Protein AF-A0AAF0JNV4-F1 (afdb_monomer)

pLDDT: mean 81.86, std 16.91, range [38.84, 95.69]

Sequence (117 aa):
MKKEARILFLKECSRGYAFIVCRGKSIEEISIHRGYDLREGLKKLKTLEEIRYFYCIDSCEQGVIGSLGIKCIRYSVLDPDILFNIKRVLSSLCYIIDVFGKSKPISVTHVCISKSY

Radius of gyration: 13.9 Å; Cα contacts (8 Å, |Δi|>4): 178; chains: 1; bounding box: 37×26×39 Å

Mean predicted aligned error: 7.94 Å

Solvent-accessible surface area (backbone atoms only — not comparable to full-atom values): 7060 Å² total; per-residue (Å²): 132,85,78,67,64,28,34,35,38,36,39,68,35,99,51,18,38,24,41,39,32,28,42,78,94,41,78,76,46,53,50,74,30,81,46,87,54,63,68,69,41,51,72,71,44,89,59,50,93,61,40,49,31,33,40,61,79,76,67,67,73,57,68,67,50,42,72,72,71,27,38,80,57,62,74,93,78,53,61,65,70,60,51,52,53,48,53,51,52,42,50,54,46,29,50,49,51,54,61,57,62,78,47,78,91,73,76,86,78,77,69,79,85,77,83,82,131

Secondary structure (DSSP, 8-state):
---PPEEEEEEEETTEEEEEEEETTEEEEEEEEESS-HHHHHTT-TTGGGEEEEEESS---HHHHHTTTPEE--GGGS-HHHHHHHHHHHHHHHHHHHHTTSSS---------PPP-

Nearest PDB structures (foldseek):
  5c15-assembly1_A  TM=6.609E-01  e=2.052E-02  Lederbergvirus Sf6
  3hrg-assembly1_A  TM=6.001E-01  e=4.666E-02  Bacteroides thetaiotaomicron VPI-5482
  1e3m-assembly1_A  TM=4.664E-01  e=6.007E-02  Escherichia coli
  1saz-assembly1_A  TM=6.838E-01  e=4.832E-01  Thermotoga maritima

Foldseek 3Di:
DPFQAKEWEKEAAPFGIWIWIDRVLDTQWTWTDGHHDVLVRLVPDPCNVRAQEYEYLPDDPVVSSVVSNHHYDDPVVDDPVSSVVVNVVRVVSSVCSVVCVVPDDDDIDTDGDDDDD

Structure (mmCIF, N/CA/C/O backbone):
data_AF-A0AAF0JNV4-F1
#
_entry.id   AF-A0AAF0JNV4-F1
#
loop_
_atom_site.group_PDB
_atom_site.id
_atom_site.type_symbol
_atom_site.label_atom_id
_atom_site.label_alt_id
_atom_site.label_comp_id
_atom_site.label_asym_id
_atom_site.label_entity_id
_atom_site.label_seq_id
_atom_site.pdbx_PDB_ins_code
_atom_site.Cartn_x
_atom_site.Cartn_y
_atom_site.Cartn_z
_atom_site.occupancy
_atom_site.B_iso_or_equiv
_atom_site.auth_seq_id
_atom_site.auth_comp_id
_atom_site.auth_asym_id
_atom_site.auth_atom_id
_atom_site.pdbx_PDB_model_num
ATOM 1 N N . MET A 1 1 ? -14.777 -2.754 22.249 1.00 38.84 1 MET A N 1
ATOM 2 C CA . MET A 1 1 ? -13.961 -1.885 21.365 1.00 38.84 1 MET A CA 1
ATOM 3 C C . MET A 1 1 ? -14.314 -2.171 19.912 1.00 38.84 1 MET A C 1
ATOM 5 O O . MET A 1 1 ? -14.186 -3.317 19.495 1.00 38.84 1 MET A O 1
ATOM 9 N N . LYS A 1 2 ? -14.775 -1.175 19.141 1.00 45.31 2 LYS A N 1
ATOM 10 C CA . LYS A 1 2 ? -14.880 -1.317 17.679 1.00 45.31 2 LYS A CA 1
ATOM 11 C C . LYS A 1 2 ? -13.452 -1.457 17.146 1.00 45.31 2 LYS A C 1
ATOM 13 O O . LYS A 1 2 ? -12.656 -0.545 17.326 1.00 45.31 2 LYS A O 1
ATOM 18 N N . LYS A 1 3 ? -13.103 -2.616 16.580 1.00 56.25 3 LYS A N 1
ATOM 19 C CA . LYS A 1 3 ? -11.800 -2.830 15.936 1.00 56.25 3 LYS A CA 1
ATOM 20 C C . LYS A 1 3 ? -11.659 -1.785 14.826 1.00 56.25 3 LYS A C 1
ATOM 22 O O . LYS A 1 3 ? -12.419 -1.834 13.862 1.00 56.25 3 LYS A O 1
ATOM 27 N N . GLU A 1 4 ? -10.724 -0.851 14.970 1.00 75.06 4 GLU A N 1
ATOM 28 C CA . GLU A 1 4 ? -10.376 0.071 13.887 1.00 75.06 4 GLU A CA 1
ATOM 29 C C . GLU A 1 4 ? -9.962 -0.755 12.666 1.00 75.06 4 GLU A C 1
ATOM 31 O O . GLU A 1 4 ? -9.241 -1.754 12.797 1.00 75.06 4 GLU A O 1
ATOM 36 N N . ALA A 1 5 ? -10.504 -0.398 11.503 1.00 86.19 5 ALA A N 1
ATOM 37 C CA . ALA A 1 5 ? -10.224 -1.089 10.254 1.00 86.19 5 ALA A CA 1
ATOM 38 C C . ALA A 1 5 ? -8.800 -0.775 9.781 1.00 86.19 5 ALA A C 1
ATOM 40 O O . ALA A 1 5 ? -8.295 0.323 10.023 1.00 86.19 5 ALA A O 1
ATOM 41 N N . ARG A 1 6 ? -8.169 -1.725 9.083 1.00 92.62 6 ARG A N 1
ATOM 42 C CA . ARG A 1 6 ? -6.863 -1.491 8.465 1.00 92.62 6 ARG A CA 1
ATOM 43 C C . ARG A 1 6 ? -7.003 -0.701 7.175 1.00 92.62 6 ARG A C 1
ATOM 45 O O . ARG A 1 6 ? -7.883 -0.986 6.353 1.00 92.62 6 ARG A O 1
ATOM 52 N N . ILE A 1 7 ? -6.110 0.267 7.022 1.00 93.88 7 ILE A N 1
ATOM 53 C CA . ILE A 1 7 ? -6.004 1.135 5.856 1.00 93.88 7 ILE A CA 1
ATOM 54 C C . ILE A 1 7 ? -4.654 0.871 5.198 1.00 93.88 7 ILE A C 1
ATOM 56 O O . ILE A 1 7 ? -3.612 1.025 5.834 1.00 93.88 7 ILE A O 1
ATOM 60 N N . LEU A 1 8 ? -4.684 0.489 3.926 1.00 95.38 8 LEU A N 1
ATOM 61 C CA . LEU A 1 8 ? -3.507 0.389 3.077 1.00 95.38 8 LEU A CA 1
ATOM 62 C C . LEU A 1 8 ? -3.196 1.749 2.460 1.00 95.38 8 LEU A C 1
ATOM 64 O O . LEU A 1 8 ? -3.994 2.303 1.712 1.00 95.38 8 LEU A O 1
ATOM 68 N N . PHE A 1 9 ? -2.005 2.251 2.708 1.00 95.00 9 PHE A N 1
ATOM 69 C CA . PHE A 1 9 ? -1.422 3.348 1.964 1.00 95.00 9 PHE A CA 1
ATOM 70 C C . PHE A 1 9 ? -0.420 2.780 0.980 1.00 95.00 9 PHE A C 1
ATOM 72 O O . PHE A 1 9 ? 0.438 1.980 1.355 1.00 95.00 9 PHE A O 1
ATOM 79 N N . LEU A 1 10 ? -0.512 3.203 -0.273 1.00 94.62 10 LEU A N 1
ATOM 80 C CA . LEU A 1 10 ? 0.452 2.788 -1.277 1.00 94.62 10 LEU A CA 1
ATOM 81 C C . LEU A 1 10 ? 0.917 3.942 -2.150 1.00 94.62 10 LEU A C 1
ATOM 83 O O . LEU A 1 10 ? 0.217 4.941 -2.353 1.00 94.62 10 LEU A O 1
ATOM 87 N N . LYS A 1 11 ? 2.124 3.765 -2.671 1.00 93.44 11 LYS A N 1
ATOM 88 C CA . LYS A 1 11 ? 2.741 4.648 -3.648 1.00 93.44 11 LYS A CA 1
ATOM 89 C C . LYS A 1 11 ? 3.416 3.796 -4.714 1.00 93.44 11 LYS A C 1
ATOM 91 O O . LYS A 1 11 ? 4.159 2.868 -4.394 1.00 93.44 11 LYS A O 1
ATOM 96 N N . GLU A 1 12 ? 3.131 4.121 -5.965 1.00 92.62 12 GLU A N 1
ATOM 97 C CA . GLU A 1 12 ? 3.869 3.608 -7.110 1.00 92.62 12 GLU A CA 1
ATOM 98 C C . GLU A 1 12 ? 5.217 4.338 -7.210 1.00 92.62 12 GLU A C 1
ATOM 100 O O . GLU A 1 12 ? 5.301 5.561 -7.080 1.00 92.62 12 GLU A O 1
ATOM 105 N N . CYS A 1 13 ? 6.279 3.563 -7.378 1.00 90.88 13 CYS A N 1
ATOM 106 C CA . CYS A 1 13 ? 7.662 4.002 -7.505 1.00 90.88 13 CYS A CA 1
ATOM 107 C C . CYS A 1 13 ? 8.162 3.675 -8.920 1.00 90.88 13 CYS A C 1
ATOM 109 O O . CYS A 1 13 ? 7.552 2.882 -9.634 1.00 90.88 13 CYS A O 1
ATOM 111 N N . SER A 1 14 ? 9.325 4.194 -9.326 1.00 89.50 14 SER A N 1
ATOM 112 C CA . SER A 1 14 ? 9.812 3.974 -10.700 1.00 89.50 14 SER A CA 1
ATOM 113 C C . SER A 1 14 ? 10.121 2.504 -11.026 1.00 89.50 14 SER A C 1
ATOM 115 O O . SER A 1 14 ? 10.143 2.112 -12.194 1.00 89.50 14 SER A O 1
ATOM 117 N N . ARG A 1 15 ? 10.376 1.682 -9.996 1.00 88.56 15 ARG A N 1
ATOM 118 C CA . ARG A 1 15 ? 10.731 0.254 -10.110 1.00 88.56 15 ARG A CA 1
ATOM 119 C C . ARG A 1 15 ? 9.870 -0.672 -9.244 1.00 88.56 15 ARG A C 1
ATOM 121 O O . ARG A 1 15 ? 10.291 -1.789 -8.927 1.00 88.56 15 ARG A O 1
ATOM 128 N N . GLY A 1 16 ? 8.684 -0.219 -8.845 1.00 91.69 16 GLY A N 1
ATOM 129 C CA . GLY A 1 16 ? 7.694 -1.055 -8.170 1.00 91.69 16 GLY A CA 1
ATOM 130 C C . GLY A 1 16 ? 6.806 -0.289 -7.205 1.00 91.69 16 GLY A C 1
ATOM 131 O O . GLY A 1 16 ? 6.370 0.807 -7.524 1.00 91.69 16 GLY A O 1
ATOM 132 N N . TYR A 1 17 ? 6.525 -0.854 -6.032 1.00 92.81 17 TYR A N 1
ATOM 133 C CA . TYR A 1 17 ? 5.518 -0.321 -5.114 1.00 92.81 17 TYR A CA 1
ATOM 134 C C . TYR A 1 17 ? 6.006 -0.303 -3.670 1.00 92.81 17 TYR A C 1
ATOM 136 O O . TYR A 1 17 ? 6.670 -1.232 -3.204 1.00 92.81 17 TYR A O 1
ATOM 144 N N . ALA A 1 18 ? 5.618 0.740 -2.945 1.00 94.25 18 ALA A N 1
ATOM 145 C CA . ALA A 1 18 ? 5.759 0.826 -1.501 1.00 94.25 18 ALA A CA 1
ATOM 146 C C . ALA A 1 18 ? 4.377 0.770 -0.841 1.00 94.25 18 ALA A C 1
ATOM 148 O O . ALA A 1 18 ? 3.434 1.427 -1.290 1.00 94.25 18 ALA A O 1
ATOM 149 N N . PHE A 1 19 ? 4.278 0.001 0.241 1.00 95.25 19 PHE A N 1
ATOM 150 C CA . PHE A 1 19 ? 3.051 -0.250 0.985 1.00 95.25 19 PHE A CA 1
ATOM 151 C C . PHE A 1 19 ? 3.259 0.053 2.467 1.00 95.25 19 PHE A C 1
ATOM 153 O O . PHE A 1 19 ? 4.263 -0.349 3.058 1.00 95.25 19 PHE A O 1
ATOM 160 N N . ILE A 1 20 ? 2.280 0.709 3.080 1.00 95.69 20 ILE A N 1
ATOM 161 C CA . ILE A 1 20 ? 2.174 0.860 4.530 1.00 95.69 20 ILE A CA 1
ATOM 162 C C . ILE A 1 20 ? 0.750 0.516 4.943 1.00 95.69 20 ILE A C 1
ATOM 164 O O . ILE A 1 20 ? -0.201 1.063 4.395 1.00 95.69 20 ILE A O 1
ATOM 168 N N . VAL A 1 21 ? 0.591 -0.363 5.925 1.00 95.00 21 VAL A N 1
ATOM 169 C CA . VAL A 1 21 ? -0.711 -0.697 6.504 1.00 95.00 21 VAL A CA 1
ATOM 170 C C . VAL A 1 21 ? -0.800 -0.091 7.893 1.00 95.00 21 VAL A C 1
ATOM 172 O O . VAL A 1 21 ? 0.046 -0.347 8.752 1.00 95.00 21 VAL A O 1
ATOM 175 N N . CYS A 1 22 ? -1.844 0.702 8.115 1.00 92.25 22 CYS A N 1
ATOM 176 C CA . CYS A 1 22 ? -2.117 1.328 9.401 1.00 92.25 22 CYS A CA 1
ATOM 177 C C . CYS A 1 22 ? -3.408 0.805 10.017 1.00 92.25 22 CYS A C 1
ATOM 179 O O . CYS A 1 22 ? -4.365 0.466 9.315 1.00 92.25 22 CYS A O 1
ATOM 181 N N . ARG A 1 23 ? -3.461 0.853 11.345 1.00 90.31 23 ARG A N 1
ATOM 182 C CA . ARG A 1 23 ? -4.670 0.688 12.145 1.00 90.31 23 ARG A CA 1
ATOM 183 C C . ARG A 1 23 ? -4.765 1.841 13.137 1.00 90.31 23 ARG A C 1
ATOM 185 O O . ARG A 1 23 ? -3.914 1.982 14.020 1.00 90.31 23 ARG A O 1
ATOM 192 N N . GLY A 1 24 ? -5.751 2.711 12.926 1.00 86.00 24 GLY A N 1
ATOM 193 C CA . GLY A 1 24 ? -5.802 4.005 13.605 1.00 86.00 24 GLY A CA 1
ATOM 194 C C . GLY A 1 24 ? -4.530 4.806 13.342 1.00 86.00 24 GLY A C 1
ATOM 195 O O . GLY A 1 24 ? -4.160 5.034 12.192 1.00 86.00 24 GLY A O 1
ATOM 196 N N . LYS A 1 25 ? -3.831 5.187 14.418 1.00 84.38 25 LYS A N 1
ATOM 197 C CA . LYS A 1 25 ? -2.554 5.926 14.365 1.00 84.38 25 LYS A CA 1
ATOM 198 C C . LYS A 1 25 ? -1.305 5.035 14.355 1.00 84.38 25 LYS A C 1
ATOM 200 O O . LYS A 1 25 ? -0.194 5.556 14.361 1.00 84.38 25 LYS A O 1
ATOM 205 N N . SER A 1 26 ? -1.464 3.711 14.374 1.00 87.69 26 SER A N 1
ATOM 206 C CA . SER A 1 26 ? -0.339 2.770 14.437 1.00 87.69 26 SER A CA 1
ATOM 207 C C . SER A 1 26 ? -0.025 2.189 13.062 1.00 87.69 26 SER A C 1
ATOM 209 O O . SER A 1 26 ? -0.930 1.737 12.363 1.00 87.69 26 SER A O 1
ATOM 211 N N . ILE A 1 27 ? 1.259 2.160 12.703 1.00 91.19 27 ILE A N 1
ATOM 212 C CA . ILE A 1 27 ? 1.760 1.399 11.553 1.00 91.19 27 ILE A CA 1
ATOM 213 C C . ILE A 1 27 ? 1.893 -0.062 11.988 1.00 91.19 27 ILE A C 1
ATOM 215 O O . ILE A 1 27 ? 2.593 -0.347 12.958 1.00 91.19 27 ILE A O 1
ATOM 219 N N . GLU A 1 28 ? 1.221 -0.973 11.288 1.00 92.69 28 GLU A N 1
ATOM 220 C CA . GLU A 1 28 ? 1.290 -2.415 11.563 1.00 92.69 28 GLU A CA 1
ATOM 221 C C . GLU A 1 28 ? 2.208 -3.151 10.586 1.00 92.69 28 GLU A C 1
ATOM 223 O O . GLU A 1 28 ? 2.862 -4.121 10.964 1.00 92.69 28 GLU A O 1
ATOM 228 N N . GLU A 1 29 ? 2.282 -2.696 9.335 1.00 93.81 29 GLU A N 1
ATOM 229 C CA . GLU A 1 29 ? 3.084 -3.356 8.309 1.00 93.81 29 GLU A CA 1
ATOM 230 C C . GLU A 1 29 ? 3.680 -2.335 7.340 1.00 93.81 29 GLU A C 1
ATOM 232 O O . GLU A 1 29 ? 3.019 -1.378 6.935 1.00 93.81 29 GLU A O 1
ATOM 237 N N . ILE A 1 30 ? 4.936 -2.555 6.957 1.00 94.31 30 ILE A N 1
ATOM 238 C CA . ILE A 1 30 ? 5.616 -1.841 5.878 1.00 94.31 30 ILE A CA 1
ATOM 239 C C . ILE A 1 30 ? 6.166 -2.897 4.930 1.00 94.31 30 ILE A C 1
ATOM 241 O O . ILE A 1 30 ? 6.815 -3.852 5.363 1.00 94.31 30 ILE A O 1
ATOM 245 N N . SER A 1 31 ? 5.917 -2.725 3.638 1.00 93.19 31 SER A N 1
ATOM 246 C CA . SER A 1 31 ? 6.398 -3.644 2.615 1.00 93.19 31 SER A CA 1
ATOM 247 C C . SER A 1 31 ? 6.822 -2.889 1.365 1.00 93.19 31 SER A C 1
ATOM 249 O O . SER A 1 31 ? 6.266 -1.845 1.023 1.00 93.19 31 SER A O 1
ATOM 251 N N . ILE A 1 32 ? 7.823 -3.431 0.681 1.00 92.25 32 ILE A N 1
ATOM 252 C CA . ILE A 1 32 ? 8.301 -2.938 -0.605 1.00 92.25 32 ILE A CA 1
ATOM 253 C C . ILE A 1 32 ? 8.281 -4.084 -1.608 1.00 92.25 32 ILE A C 1
ATOM 255 O O . ILE A 1 32 ? 8.726 -5.198 -1.324 1.00 92.25 32 ILE A O 1
ATOM 259 N N . HIS A 1 33 ? 7.779 -3.808 -2.802 1.00 90.62 33 HIS A N 1
ATOM 260 C CA . HIS A 1 33 ? 7.778 -4.745 -3.909 1.00 90.62 33 HIS A CA 1
ATOM 261 C C . HIS A 1 33 ? 8.569 -4.150 -5.068 1.00 90.62 33 HIS A C 1
ATOM 263 O O . HIS A 1 33 ? 8.257 -3.068 -5.552 1.00 90.62 33 HIS A O 1
ATOM 269 N N . ARG A 1 34 ? 9.597 -4.875 -5.514 1.00 88.44 34 ARG A N 1
ATOM 270 C CA . ARG A 1 34 ? 10.313 -4.576 -6.756 1.00 88.44 34 ARG A CA 1
ATOM 271 C C . ARG A 1 34 ? 9.627 -5.319 -7.897 1.00 88.44 34 ARG A C 1
ATOM 273 O O . ARG A 1 34 ? 9.493 -6.538 -7.802 1.00 88.44 34 ARG A O 1
ATOM 280 N N . GLY A 1 35 ? 9.256 -4.596 -8.947 1.00 86.12 35 GLY A N 1
ATOM 281 C CA . GLY A 1 35 ? 8.466 -5.116 -10.065 1.00 86.12 35 GLY A CA 1
ATOM 282 C C . GLY A 1 35 ? 7.172 -4.333 -10.276 1.00 86.12 35 GLY A C 1
ATOM 283 O O . GLY A 1 35 ? 6.669 -3.698 -9.355 1.00 86.12 35 GLY A O 1
ATOM 284 N N . TYR A 1 36 ? 6.653 -4.375 -11.501 1.00 87.06 36 TYR A N 1
ATOM 285 C CA . TYR A 1 36 ? 5.477 -3.605 -11.927 1.00 87.06 36 TYR A CA 1
ATOM 286 C C . TYR A 1 36 ? 4.151 -4.359 -11.742 1.00 87.06 36 TYR A C 1
ATOM 288 O O . TYR A 1 36 ? 3.106 -3.851 -12.117 1.00 87.06 36 TYR A O 1
ATOM 296 N N . ASP A 1 37 ? 4.171 -5.562 -11.158 1.00 91.00 37 ASP A N 1
ATOM 297 C CA . ASP A 1 37 ? 2.948 -6.307 -10.856 1.00 91.00 37 ASP A CA 1
ATOM 298 C C . ASP A 1 37 ? 2.449 -5.963 -9.445 1.00 91.00 37 ASP A C 1
ATOM 300 O O . ASP A 1 37 ? 2.916 -6.496 -8.429 1.00 91.00 37 ASP A O 1
ATOM 304 N N . LEU A 1 38 ? 1.464 -5.065 -9.382 1.00 90.81 38 LEU A N 1
ATOM 305 C CA . LEU A 1 38 ? 0.838 -4.659 -8.128 1.00 90.81 38 LEU A CA 1
ATOM 306 C C . LEU A 1 38 ? 0.201 -5.841 -7.381 1.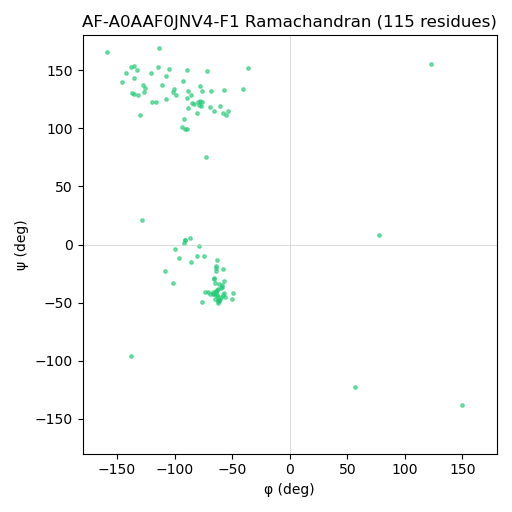00 90.81 38 LEU A C 1
ATOM 308 O O . LEU A 1 38 ? 0.259 -5.892 -6.151 1.00 90.81 38 LEU A O 1
ATOM 312 N N . AR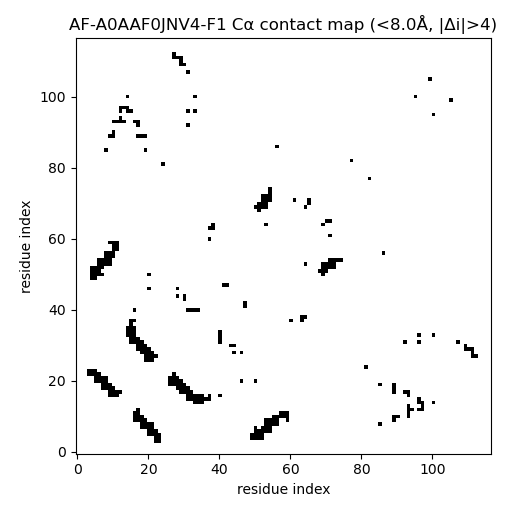G A 1 39 ? -0.393 -6.810 -8.088 1.00 92.38 39 ARG A N 1
ATOM 313 C CA . ARG A 1 39 ? -1.074 -7.955 -7.466 1.00 92.38 39 ARG A CA 1
ATOM 314 C C . ARG A 1 39 ? -0.071 -8.849 -6.742 1.00 92.38 39 ARG A C 1
ATOM 316 O O . ARG A 1 39 ? -0.335 -9.262 -5.612 1.00 92.38 39 ARG A O 1
ATOM 323 N N . GLU A 1 40 ? 1.084 -9.102 -7.347 1.00 91.62 40 GLU A N 1
ATOM 324 C CA . GLU A 1 40 ? 2.188 -9.816 -6.695 1.00 91.62 40 GLU A CA 1
ATOM 325 C C . GLU A 1 40 ? 2.770 -9.036 -5.506 1.00 91.62 40 GLU A C 1
ATOM 327 O O . GLU A 1 40 ? 3.185 -9.629 -4.509 1.00 91.62 40 GLU A O 1
ATOM 332 N N . GLY A 1 41 ? 2.774 -7.701 -5.564 1.00 91.19 41 GLY A N 1
ATOM 333 C CA . GLY A 1 41 ? 3.104 -6.850 -4.420 1.00 91.19 41 GLY A CA 1
ATOM 334 C C . GLY A 1 41 ? 2.139 -7.020 -3.250 1.00 91.19 41 GLY A C 1
ATOM 335 O O . GLY A 1 41 ? 2.573 -7.271 -2.125 1.00 91.19 41 GLY A O 1
ATOM 336 N N . LEU A 1 42 ? 0.836 -6.947 -3.522 1.00 93.06 42 LEU A N 1
ATOM 337 C CA . LEU A 1 42 ? -0.213 -7.048 -2.507 1.00 93.06 42 LEU A CA 1
ATOM 338 C C . LEU A 1 42 ? -0.238 -8.418 -1.825 1.00 93.06 42 LEU A C 1
ATOM 340 O O . LEU A 1 42 ? -0.375 -8.474 -0.607 1.00 93.06 42 LEU A O 1
ATOM 344 N N . LYS A 1 43 ? -0.032 -9.514 -2.568 1.00 92.06 43 LYS A N 1
ATOM 345 C CA . LYS A 1 43 ? 0.034 -10.880 -2.008 1.00 92.06 43 LYS A CA 1
ATOM 346 C C . LYS A 1 43 ? 1.124 -11.065 -0.945 1.00 92.06 43 LYS A C 1
ATOM 348 O O . LYS A 1 43 ? 1.041 -11.998 -0.154 1.00 92.06 43 LYS A O 1
ATOM 353 N N . LYS A 1 44 ? 2.150 -10.207 -0.923 1.00 89.62 44 LYS A N 1
ATOM 354 C CA . LYS A 1 44 ? 3.226 -10.254 0.083 1.00 89.62 44 LYS A CA 1
ATOM 355 C C . LYS A 1 44 ? 2.837 -9.600 1.411 1.00 89.62 44 LYS A C 1
ATOM 357 O O . LYS A 1 44 ? 3.600 -9.715 2.368 1.00 89.62 44 LYS A O 1
ATOM 362 N N . LEU A 1 45 ? 1.702 -8.899 1.472 1.00 93.25 45 LEU A N 1
ATOM 363 C CA . LEU A 1 45 ? 1.201 -8.293 2.702 1.00 93.25 45 LEU A CA 1
ATOM 364 C C . LEU A 1 45 ? 0.564 -9.365 3.583 1.00 93.25 45 LEU A C 1
ATOM 366 O O . LEU A 1 45 ? -0.432 -9.982 3.206 1.00 93.25 45 LEU A O 1
ATOM 370 N N . LYS A 1 46 ? 1.103 -9.548 4.789 1.00 92.19 46 LYS A N 1
ATOM 371 C CA . LYS A 1 46 ? 0.569 -10.512 5.765 1.00 92.19 46 LYS A CA 1
ATOM 372 C C . LYS A 1 46 ? -0.819 -10.114 6.252 1.00 92.19 46 LYS A C 1
ATOM 374 O O . LYS A 1 46 ? -1.615 -10.968 6.619 1.00 92.19 46 LYS A O 1
ATOM 379 N N . THR A 1 47 ? -1.100 -8.815 6.259 1.00 91.12 47 THR A N 1
ATOM 380 C CA . THR A 1 47 ? -2.368 -8.258 6.737 1.00 91.12 47 THR A CA 1
ATOM 381 C C . THR A 1 47 ? -3.432 -8.114 5.647 1.00 91.12 47 THR A C 1
ATOM 383 O O . THR A 1 47 ? -4.510 -7.606 5.953 1.00 91.12 47 THR A O 1
ATOM 386 N N . LEU A 1 48 ? -3.172 -8.554 4.402 1.00 92.12 48 LEU A N 1
ATOM 387 C CA . LEU A 1 48 ? -4.017 -8.272 3.230 1.00 92.12 48 LEU A CA 1
ATOM 388 C C . LEU A 1 48 ? -5.504 -8.579 3.452 1.00 92.12 48 LEU A C 1
ATOM 390 O O . LEU A 1 48 ? -6.347 -7.739 3.150 1.00 92.12 48 LEU A O 1
ATOM 394 N N . GLU A 1 49 ? -5.822 -9.746 4.016 1.00 92.12 49 GLU A N 1
ATOM 395 C CA . GLU A 1 49 ? -7.205 -10.199 4.244 1.00 92.12 49 GLU A CA 1
ATOM 396 C C . GLU A 1 49 ? -7.984 -9.314 5.230 1.00 92.12 49 GLU A C 1
ATOM 398 O O . GLU A 1 49 ? -9.215 -9.301 5.246 1.00 92.12 49 GLU A O 1
ATOM 403 N N . GLU A 1 50 ? -7.277 -8.548 6.060 1.00 92.38 50 GLU A N 1
ATOM 404 C CA . GLU A 1 50 ? -7.877 -7.678 7.063 1.00 92.38 50 GLU A CA 1
ATOM 405 C C . GLU A 1 50 ? -7.943 -6.202 6.622 1.00 92.38 50 GLU A C 1
ATOM 407 O O . GLU A 1 50 ? -8.499 -5.363 7.345 1.00 92.38 50 GLU A O 1
ATOM 412 N N . ILE A 1 51 ? -7.386 -5.870 5.452 1.00 94.19 51 ILE A N 1
ATOM 413 C CA . ILE A 1 51 ? -7.420 -4.528 4.863 1.00 94.19 51 ILE A CA 1
ATOM 414 C C . ILE A 1 51 ? -8.808 -4.287 4.276 1.00 94.19 51 ILE A C 1
ATOM 416 O O . ILE A 1 51 ? -9.280 -5.018 3.412 1.00 94.19 51 ILE A O 1
ATOM 420 N N . ARG A 1 52 ? -9.476 -3.222 4.730 1.00 93.62 52 ARG A N 1
ATOM 421 C CA . ARG A 1 52 ? -10.811 -2.848 4.221 1.00 93.62 52 ARG A CA 1
ATOM 422 C C . ARG A 1 52 ? -10.801 -1.600 3.363 1.00 93.62 52 ARG A C 1
ATOM 424 O O . ARG A 1 52 ? -11.718 -1.399 2.566 1.00 93.62 52 ARG A O 1
ATOM 431 N N . TYR A 1 53 ? -9.783 -0.770 3.546 1.00 93.94 53 TYR A N 1
ATOM 432 C CA . TYR A 1 53 ? -9.675 0.523 2.902 1.00 93.94 53 TYR A CA 1
ATOM 433 C C . TYR A 1 53 ? -8.290 0.718 2.313 1.00 93.94 53 TYR A C 1
ATOM 435 O O . TYR A 1 53 ? -7.313 0.213 2.864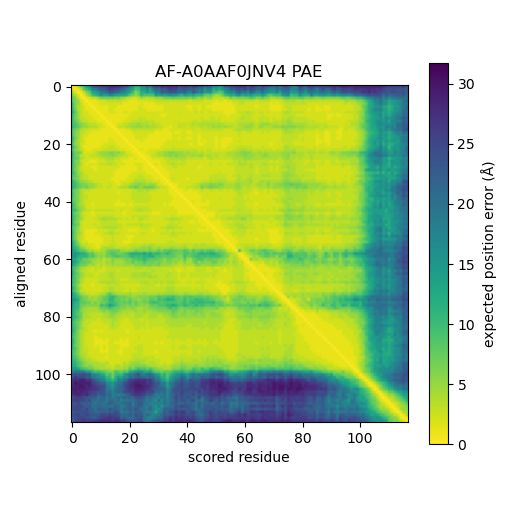 1.00 93.94 53 TYR A O 1
ATOM 443 N N . PHE A 1 54 ? -8.200 1.489 1.235 1.00 94.25 54 PHE A N 1
ATOM 444 C CA . PHE A 1 54 ? -6.920 1.904 0.684 1.00 94.25 54 PHE A CA 1
ATOM 445 C C . PHE A 1 54 ? -6.913 3.369 0.255 1.00 94.25 54 PHE A C 1
ATOM 447 O O . PHE A 1 54 ? -7.945 3.931 -0.116 1.00 94.25 54 PHE A O 1
ATOM 454 N N . TYR A 1 55 ? -5.727 3.966 0.283 1.00 93.00 55 TYR A N 1
ATOM 455 C CA . TYR A 1 55 ? -5.451 5.306 -0.203 1.00 93.00 55 TYR A CA 1
ATOM 456 C C . TYR A 1 55 ? -4.162 5.306 -1.031 1.00 93.00 55 TYR A C 1
ATOM 458 O O . TYR A 1 55 ? -3.118 4.832 -0.578 1.00 93.00 55 TYR A O 1
ATOM 466 N N . CYS A 1 56 ? -4.226 5.875 -2.233 1.00 90.81 56 CYS A N 1
ATOM 467 C CA . CYS A 1 56 ? -3.058 6.057 -3.089 1.00 90.81 56 CYS A CA 1
ATOM 468 C C . CYS A 1 56 ? -2.524 7.480 -2.958 1.00 90.81 56 CYS A C 1
ATOM 470 O O . CYS A 1 56 ? -3.282 8.442 -3.062 1.00 90.81 56 CYS A O 1
ATOM 472 N N . ILE A 1 57 ? -1.219 7.609 -2.705 1.00 86.25 57 ILE A N 1
ATOM 473 C CA . ILE A 1 57 ? -0.587 8.912 -2.461 1.00 86.25 57 ILE A CA 1
ATOM 474 C C . ILE A 1 57 ? -0.613 9.824 -3.697 1.00 86.25 57 ILE A C 1
ATOM 476 O O . ILE A 1 57 ? -0.730 11.034 -3.510 1.00 86.25 57 ILE A O 1
ATOM 480 N N . ASP A 1 58 ? -0.598 9.252 -4.907 1.00 80.06 58 ASP A N 1
ATOM 481 C CA . ASP A 1 58 ? -0.641 9.977 -6.18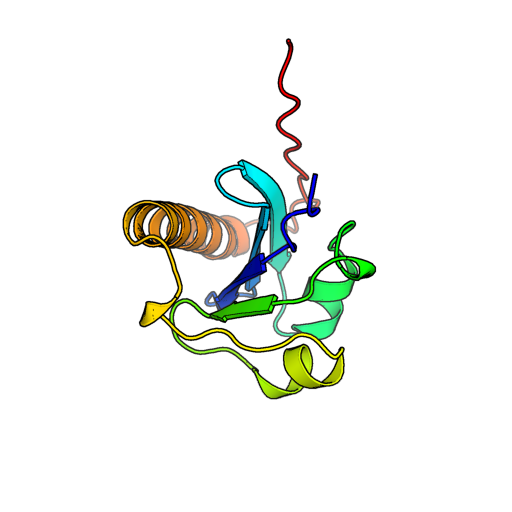5 1.00 80.06 58 ASP A CA 1
ATOM 482 C C . ASP A 1 58 ? -1.582 9.266 -7.182 1.00 80.06 58 ASP A C 1
ATOM 484 O O . ASP A 1 58 ? -2.802 9.419 -7.121 1.00 80.06 58 ASP A O 1
ATOM 488 N N . SER A 1 59 ? -1.025 8.423 -8.053 1.00 73.19 59 SER A N 1
ATOM 489 C CA . SER A 1 59 ? -1.722 7.522 -8.969 1.00 73.19 59 SER A CA 1
ATOM 490 C C . SER A 1 59 ? -1.317 6.079 -8.680 1.00 73.19 59 SER A C 1
ATOM 492 O O . SER A 1 59 ? -0.203 5.810 -8.237 1.00 73.19 59 SER A O 1
ATOM 494 N N . CYS A 1 60 ? -2.246 5.155 -8.883 1.00 77.44 60 CYS A N 1
ATOM 495 C CA . CYS A 1 60 ? -2.023 3.722 -8.752 1.00 77.44 60 CYS A CA 1
ATOM 496 C C . CYS A 1 60 ? -3.110 2.990 -9.549 1.00 77.44 60 CYS A C 1
ATOM 498 O O . CYS A 1 60 ? -4.162 3.569 -9.852 1.00 77.44 60 CYS A O 1
ATOM 500 N N . GLU A 1 61 ? -2.920 1.700 -9.808 1.00 81.00 61 GLU A N 1
ATOM 501 C CA . GLU A 1 61 ? -3.933 0.842 -10.425 1.00 81.00 61 GLU A CA 1
ATOM 502 C C . GLU A 1 61 ? -5.087 0.522 -9.452 1.00 81.00 61 GLU A C 1
ATOM 504 O O . GLU A 1 61 ? -5.219 -0.581 -8.917 1.00 81.00 61 GLU A O 1
ATOM 509 N N . GLN A 1 62 ? -5.967 1.502 -9.222 1.00 83.44 62 GLN A N 1
ATOM 510 C CA . GLN A 1 62 ? -7.092 1.388 -8.283 1.00 83.44 62 GLN A CA 1
ATOM 511 C C . GLN A 1 62 ? -8.022 0.208 -8.602 1.00 83.44 62 GLN A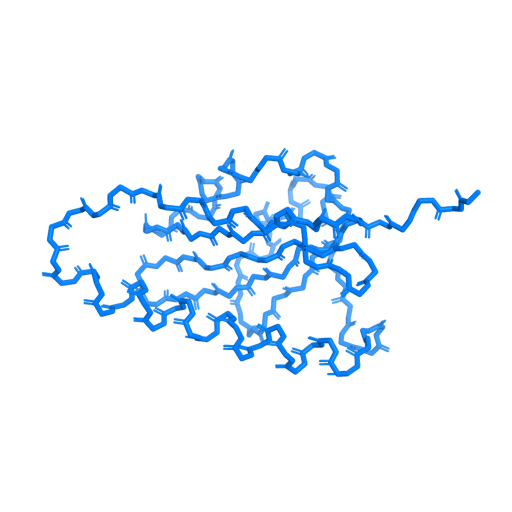 C 1
ATOM 513 O O . GLN A 1 62 ? -8.590 -0.385 -7.686 1.00 83.44 62 GLN A O 1
ATOM 518 N N . GLY A 1 63 ? -8.160 -0.154 -9.883 1.00 85.94 63 GLY A N 1
ATOM 519 C CA . GLY A 1 63 ? -8.978 -1.288 -10.319 1.00 85.94 63 GLY A CA 1
ATOM 520 C C . GLY A 1 63 ? -8.484 -2.628 -9.768 1.00 85.94 63 GLY A C 1
ATOM 521 O O . GLY A 1 63 ? -9.295 -3.448 -9.337 1.00 85.94 63 GLY A O 1
ATOM 522 N N . VAL A 1 64 ? -7.162 -2.828 -9.692 1.00 88.94 64 VAL A N 1
ATOM 523 C CA . VAL A 1 64 ? -6.566 -4.057 -9.142 1.00 88.94 64 VAL A CA 1
ATOM 524 C C . VAL A 1 64 ? -6.906 -4.183 -7.661 1.00 88.94 64 VAL A C 1
ATOM 526 O O . VAL A 1 64 ? -7.374 -5.233 -7.226 1.00 88.94 64 VAL A O 1
ATOM 529 N N . ILE A 1 65 ? -6.748 -3.102 -6.896 1.00 90.56 65 ILE A N 1
ATOM 530 C CA . ILE A 1 65 ? -7.024 -3.097 -5.454 1.00 90.56 65 ILE A CA 1
ATOM 531 C C . ILE A 1 65 ? -8.528 -3.233 -5.184 1.00 90.56 65 ILE A C 1
ATOM 533 O O . ILE A 1 65 ? -8.939 -4.018 -4.331 1.00 90.56 65 ILE A O 1
ATOM 537 N N . GLY A 1 66 ? -9.361 -2.527 -5.952 1.00 88.44 66 GLY A N 1
ATOM 538 C CA . GLY A 1 66 ? -10.818 -2.616 -5.856 1.00 88.44 66 GLY A CA 1
ATOM 539 C C . GLY A 1 66 ? -11.353 -4.019 -6.159 1.00 88.44 66 GLY A C 1
ATOM 540 O O . GLY A 1 66 ? -12.297 -4.462 -5.508 1.00 88.44 66 GLY A O 1
ATOM 541 N N . SER A 1 67 ? -10.710 -4.760 -7.073 1.00 92.00 67 SER A N 1
ATOM 542 C CA . SER A 1 67 ? -11.071 -6.155 -7.378 1.00 92.00 67 SER A CA 1
ATOM 543 C C . SER A 1 67 ? -10.882 -7.118 -6.197 1.00 92.00 67 SER A C 1
ATOM 545 O O . SER A 1 67 ? -11.492 -8.183 -6.176 1.00 92.00 67 SER A O 1
ATOM 547 N N . LEU A 1 68 ? -10.094 -6.730 -5.185 1.00 90.50 68 LEU A N 1
ATOM 548 C CA . LEU A 1 68 ? -9.912 -7.475 -3.934 1.00 90.50 68 LEU A CA 1
ATOM 549 C C . LEU A 1 68 ? -10.984 -7.139 -2.879 1.00 90.50 68 LEU A C 1
ATOM 551 O O . LEU A 1 68 ? -10.886 -7.577 -1.737 1.00 90.50 68 LEU A O 1
ATOM 555 N N . GLY A 1 69 ? -11.990 -6.328 -3.223 1.00 91.31 69 GLY A N 1
ATOM 556 C CA . GLY A 1 69 ? -13.033 -5.885 -2.293 1.00 91.31 69 GLY A CA 1
ATOM 557 C C . GLY A 1 69 ? -12.591 -4.774 -1.332 1.00 91.31 69 GLY A C 1
ATOM 558 O O . GLY A 1 69 ? -13.340 -4.414 -0.419 1.00 91.31 69 GLY A O 1
ATOM 559 N N . ILE A 1 70 ? -11.400 -4.203 -1.535 1.00 93.81 70 ILE A N 1
ATOM 560 C CA . ILE A 1 70 ? -10.846 -3.134 -0.701 1.00 93.81 70 ILE A CA 1
ATOM 561 C C . ILE A 1 70 ? -11.355 -1.781 -1.214 1.00 93.81 70 ILE A C 1
ATOM 563 O O . ILE A 1 70 ? -11.250 -1.460 -2.397 1.00 93.81 70 ILE A O 1
ATOM 567 N N . LYS A 1 71 ? -11.916 -0.960 -0.321 1.00 92.44 71 LYS A N 1
ATOM 568 C CA . LYS A 1 71 ? -12.581 0.297 -0.695 1.00 92.44 71 LYS A CA 1
ATOM 569 C C . LYS A 1 71 ? -11.604 1.471 -0.739 1.00 92.44 71 LYS A C 1
ATOM 571 O O . LYS A 1 7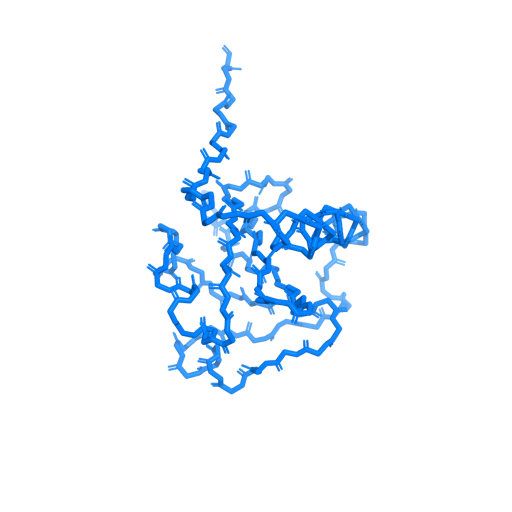1 ? -10.883 1.717 0.222 1.00 92.44 71 LYS A O 1
ATOM 576 N N . CYS A 1 72 ? -11.636 2.254 -1.812 1.00 91.12 72 CYS A N 1
ATOM 577 C CA . CYS A 1 72 ? -10.876 3.501 -1.884 1.00 91.12 72 CYS A CA 1
ATOM 578 C C . CYS A 1 72 ? -11.462 4.534 -0.907 1.00 91.12 72 CYS A C 1
ATOM 580 O O . CYS A 1 72 ? -12.680 4.737 -0.877 1.00 91.12 72 CYS A O 1
ATOM 582 N N . ILE A 1 73 ? -10.615 5.185 -0.109 1.00 89.19 73 ILE A N 1
ATOM 583 C CA . ILE A 1 73 ? -11.016 6.287 0.778 1.00 89.19 73 ILE A CA 1
ATOM 584 C C . ILE A 1 73 ? -10.560 7.634 0.226 1.00 89.19 73 ILE A C 1
ATOM 586 O O . ILE A 1 73 ? -9.559 7.741 -0.476 1.00 89.19 73 ILE A O 1
ATOM 590 N N . ARG A 1 74 ? -11.312 8.688 0.556 1.00 80.81 74 ARG A N 1
ATOM 591 C CA . ARG A 1 74 ? -11.011 10.058 0.127 1.00 80.81 74 ARG A CA 1
ATOM 592 C C . ARG A 1 74 ? -10.103 10.760 1.132 1.00 80.81 74 ARG A C 1
ATOM 594 O O . ARG A 1 74 ? -10.212 10.530 2.334 1.00 80.81 74 ARG A O 1
ATOM 601 N N . TYR A 1 75 ? -9.288 11.687 0.627 1.00 73.81 75 TYR A N 1
ATOM 602 C CA . TYR A 1 75 ? -8.373 12.524 1.413 1.00 73.81 75 TYR A CA 1
ATOM 603 C C . TYR A 1 75 ? -9.050 13.184 2.623 1.00 73.81 75 TYR A C 1
ATOM 605 O O . TYR A 1 75 ? -8.497 13.185 3.714 1.00 73.81 75 TYR A O 1
ATOM 613 N N . SER A 1 76 ? -10.279 13.682 2.453 1.00 74.62 76 SER A N 1
ATOM 614 C CA . SER A 1 76 ? -11.033 14.405 3.487 1.00 74.62 76 SER A CA 1
ATOM 615 C C . SER A 1 76 ? -11.384 13.580 4.731 1.00 74.62 76 SER A C 1
ATOM 617 O O . SER A 1 76 ? -11.846 14.144 5.715 1.00 74.62 76 SER A O 1
ATOM 619 N N . VAL A 1 77 ? -11.230 12.255 4.680 1.00 76.88 77 VAL A N 1
ATOM 620 C CA . VAL A 1 77 ? -11.553 11.337 5.786 1.00 76.88 77 VAL A CA 1
ATOM 621 C C . VAL A 1 77 ? -10.307 10.995 6.614 1.00 76.88 77 VAL A C 1
ATOM 623 O O . VAL A 1 77 ? -10.415 10.412 7.690 1.00 76.88 77 VAL A O 1
ATOM 626 N N . LEU A 1 78 ? -9.116 11.336 6.118 1.00 80.88 78 LEU A N 1
ATOM 627 C CA . LEU A 1 78 ? -7.845 10.997 6.745 1.00 80.88 78 LEU A CA 1
ATOM 628 C C . LEU A 1 78 ? -7.370 12.111 7.678 1.00 80.88 78 LEU A C 1
ATOM 630 O O . LEU A 1 78 ? -7.467 13.291 7.355 1.00 80.88 78 LEU A O 1
ATOM 634 N N . ASP A 1 79 ? -6.799 11.709 8.813 1.00 85.25 79 ASP A N 1
ATOM 635 C CA . ASP A 1 79 ? -6.048 12.601 9.699 1.00 85.25 79 ASP A CA 1
ATOM 636 C C . ASP A 1 79 ? -4.846 13.183 8.912 1.00 85.25 79 ASP A C 1
ATOM 638 O O . ASP A 1 79 ? -4.009 12.408 8.418 1.00 85.25 79 ASP A O 1
ATOM 642 N N . PRO A 1 80 ? -4.762 14.520 8.743 1.00 85.69 80 PRO A N 1
ATOM 643 C CA . PRO A 1 80 ? -3.722 15.154 7.935 1.00 85.69 80 PRO A CA 1
ATOM 644 C C . PRO A 1 80 ? -2.298 14.856 8.412 1.00 85.69 80 PRO A C 1
ATOM 646 O O . PRO A 1 80 ? -1.406 14.688 7.576 1.00 85.69 80 PRO A O 1
ATOM 649 N N . ASP A 1 81 ? -2.082 14.729 9.725 1.00 85.50 81 ASP A N 1
ATOM 650 C CA . ASP A 1 81 ? -0.756 14.483 10.299 1.00 85.50 81 ASP A CA 1
ATOM 651 C C . ASP A 1 81 ? -0.285 13.062 9.984 1.00 85.50 81 ASP A C 1
ATOM 653 O O . ASP A 1 81 ? 0.875 12.835 9.619 1.00 85.50 81 ASP A O 1
ATOM 657 N N . ILE A 1 82 ? -1.198 12.088 10.067 1.00 84.88 82 ILE A N 1
ATOM 658 C CA . ILE A 1 82 ? -0.913 10.705 9.666 1.00 84.88 82 ILE A CA 1
ATOM 659 C C . ILE A 1 82 ? -0.562 10.677 8.185 1.00 84.88 82 ILE A C 1
ATOM 661 O O . ILE A 1 82 ? 0.453 10.100 7.797 1.00 84.88 82 ILE A O 1
ATOM 665 N N . LEU A 1 83 ? -1.375 11.324 7.352 1.00 88.44 83 LEU A N 1
ATOM 666 C CA . LEU A 1 83 ? -1.170 11.298 5.914 1.00 88.44 83 LEU A CA 1
ATOM 667 C C . LEU A 1 83 ? 0.148 11.963 5.508 1.00 88.44 83 LEU A C 1
ATOM 669 O O . LEU A 1 83 ? 0.856 11.426 4.657 1.00 88.44 83 LEU A O 1
ATOM 673 N N . PHE A 1 84 ? 0.515 13.087 6.125 1.00 89.81 84 PHE A N 1
ATOM 674 C CA . PHE A 1 84 ? 1.796 13.745 5.874 1.00 89.81 84 PHE A CA 1
ATOM 675 C C . PHE A 1 84 ? 2.982 12.832 6.214 1.00 89.81 84 PHE A C 1
ATOM 677 O O . PHE A 1 84 ? 3.889 12.656 5.395 1.00 89.81 84 PHE A O 1
ATOM 684 N N . ASN A 1 85 ? 2.949 12.185 7.381 1.00 89.56 85 ASN A N 1
ATOM 685 C CA . ASN A 1 85 ? 3.996 11.252 7.797 1.00 89.56 85 ASN A CA 1
ATOM 686 C C . ASN A 1 85 ? 4.085 10.036 6.868 1.00 89.56 85 ASN A C 1
ATOM 688 O O . ASN A 1 85 ? 5.175 9.674 6.423 1.00 89.56 85 ASN A O 1
ATOM 692 N N . ILE A 1 86 ? 2.945 9.450 6.504 1.00 92.50 86 ILE A N 1
ATOM 693 C CA . ILE A 1 86 ? 2.876 8.308 5.588 1.00 92.50 86 ILE A CA 1
ATOM 694 C C . ILE A 1 86 ? 3.402 8.672 4.198 1.00 92.50 86 ILE A C 1
ATOM 696 O O . ILE A 1 86 ? 4.194 7.917 3.634 1.00 92.50 86 ILE A O 1
ATOM 700 N N . LYS A 1 87 ? 3.040 9.847 3.664 1.00 92.12 87 LYS A N 1
ATOM 701 C CA . LYS A 1 87 ? 3.575 10.361 2.392 1.00 92.12 87 LYS A CA 1
ATOM 702 C C . LYS A 1 87 ? 5.096 10.454 2.413 1.00 92.12 87 LYS A C 1
ATOM 704 O O . LYS A 1 87 ? 5.749 10.026 1.458 1.00 92.12 87 LYS A O 1
ATOM 709 N N . ARG A 1 88 ? 5.666 10.988 3.499 1.00 92.19 88 ARG A N 1
ATOM 710 C CA . ARG A 1 88 ? 7.122 11.069 3.675 1.00 92.19 88 ARG A CA 1
ATOM 711 C C . ARG A 1 88 ? 7.760 9.685 3.723 1.00 92.19 88 ARG A C 1
ATOM 713 O O . ARG A 1 88 ? 8.714 9.452 2.988 1.00 92.19 88 ARG A O 1
ATOM 720 N N . VAL A 1 89 ? 7.221 8.763 4.524 1.00 93.12 89 VAL A N 1
ATOM 721 C CA . VAL A 1 89 ? 7.775 7.403 4.651 1.00 93.12 89 VAL A CA 1
ATOM 722 C C . VAL A 1 89 ? 7.714 6.663 3.315 1.00 93.12 89 VAL A C 1
ATOM 724 O O . VAL A 1 89 ? 8.730 6.137 2.870 1.00 93.12 89 VAL A O 1
ATOM 727 N N . LEU A 1 90 ? 6.568 6.678 2.628 1.00 94.00 90 LEU A N 1
ATOM 728 C CA . LEU A 1 90 ? 6.416 6.053 1.310 1.00 94.00 90 LEU A CA 1
ATOM 729 C C . LEU A 1 90 ? 7.377 6.640 0.270 1.00 94.00 90 LEU A C 1
ATOM 731 O O . LEU A 1 90 ? 7.925 5.896 -0.538 1.00 94.00 90 LEU A O 1
ATOM 735 N N . SER A 1 91 ? 7.630 7.950 0.305 1.00 92.69 91 SER A N 1
ATOM 736 C CA . SER A 1 91 ? 8.592 8.584 -0.607 1.00 92.69 91 SER A CA 1
ATOM 737 C C . SER A 1 91 ? 10.027 8.128 -0.328 1.00 92.69 91 SER A C 1
ATOM 739 O O . SER A 1 91 ? 10.758 7.811 -1.265 1.00 92.69 91 SER A O 1
ATOM 741 N N . SER A 1 92 ? 10.413 8.006 0.947 1.00 92.56 92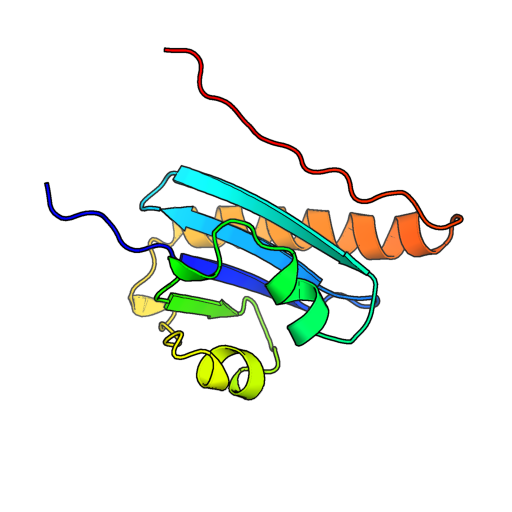 SER A N 1
ATOM 742 C CA . SER A 1 92 ? 11.709 7.433 1.334 1.00 92.56 92 SER A CA 1
ATOM 743 C C . SER A 1 92 ? 11.842 5.965 0.916 1.00 92.56 92 SER A C 1
ATOM 745 O O . SER A 1 92 ? 12.899 5.553 0.444 1.00 92.56 92 SER A O 1
ATOM 747 N N . LEU A 1 93 ? 10.772 5.173 1.040 1.00 91.88 93 LEU A N 1
ATOM 748 C CA . LEU A 1 93 ? 10.757 3.778 0.593 1.00 91.88 93 LEU A CA 1
ATOM 749 C C . LEU A 1 93 ? 10.894 3.667 -0.929 1.00 91.88 93 LEU A C 1
ATOM 751 O O . LEU A 1 93 ? 11.681 2.848 -1.400 1.00 91.88 93 LEU A O 1
ATOM 755 N N . CYS A 1 94 ? 10.201 4.513 -1.696 1.00 90.81 94 CYS A N 1
ATOM 756 C CA . CYS A 1 94 ? 10.391 4.572 -3.145 1.00 90.81 94 CYS A CA 1
ATOM 757 C C . CYS A 1 94 ? 11.832 4.930 -3.514 1.00 90.81 94 CYS A C 1
ATOM 759 O O . CYS A 1 94 ? 12.432 4.242 -4.333 1.00 90.81 94 CYS A O 1
ATOM 761 N N . TYR A 1 95 ? 12.427 5.925 -2.851 1.00 89.81 95 TYR A N 1
ATOM 762 C CA . TYR A 1 95 ? 13.833 6.265 -3.067 1.00 89.81 95 TYR A CA 1
ATOM 763 C C . TYR A 1 95 ? 14.763 5.066 -2.816 1.00 89.81 95 TYR A C 1
ATOM 765 O O . TYR A 1 95 ? 15.663 4.801 -3.612 1.00 89.81 95 TYR A O 1
ATOM 773 N N . ILE A 1 96 ? 14.517 4.280 -1.761 1.00 87.00 96 ILE A N 1
ATOM 774 C CA . ILE A 1 96 ? 15.265 3.042 -1.492 1.00 87.00 96 ILE A CA 1
ATOM 775 C C . ILE A 1 96 ? 15.082 2.031 -2.636 1.00 87.00 96 ILE A C 1
ATOM 777 O O . ILE A 1 96 ? 16.065 1.473 -3.122 1.00 87.00 96 ILE A O 1
ATOM 781 N N . ILE A 1 97 ? 13.852 1.793 -3.096 1.00 84.81 97 ILE A N 1
ATOM 782 C CA . ILE A 1 97 ? 13.577 0.882 -4.222 1.00 84.81 97 ILE A CA 1
ATOM 783 C C . ILE A 1 97 ? 14.334 1.330 -5.483 1.00 84.81 97 ILE A C 1
ATOM 785 O O . ILE A 1 97 ? 14.956 0.505 -6.157 1.00 84.81 97 ILE A O 1
ATOM 789 N N . ASP A 1 98 ? 14.324 2.629 -5.767 1.00 81.31 98 ASP A N 1
ATOM 790 C CA . ASP A 1 98 ? 14.882 3.207 -6.986 1.00 81.31 98 ASP A CA 1
ATOM 791 C C . ASP A 1 98 ? 16.423 3.213 -6.976 1.00 81.31 98 ASP A C 1
ATOM 793 O O . ASP A 1 98 ? 17.056 2.863 -7.978 1.00 81.31 98 ASP A O 1
ATOM 797 N N . VAL A 1 99 ? 17.046 3.534 -5.835 1.00 81.00 99 VAL A N 1
ATOM 798 C CA . VAL A 1 99 ? 18.512 3.573 -5.678 1.00 81.00 99 VAL A CA 1
ATOM 799 C C . VAL A 1 99 ? 19.106 2.173 -5.562 1.00 81.00 99 VAL A C 1
ATOM 801 O O . VAL A 1 99 ? 20.034 1.827 -6.298 1.00 81.00 99 VAL A O 1
ATOM 804 N N . PHE A 1 100 ? 18.552 1.326 -4.692 1.00 69.50 100 PHE A N 1
ATOM 805 C CA . PHE A 1 100 ? 19.043 -0.043 -4.500 1.00 69.50 100 PHE A CA 1
ATOM 806 C C . PHE A 1 100 ? 18.573 -1.008 -5.598 1.00 69.50 100 PHE A C 1
ATOM 808 O O . PHE A 1 100 ? 18.923 -2.188 -5.578 1.00 69.50 100 PHE A O 1
ATOM 815 N N . GLY A 1 101 ? 17.783 -0.532 -6.563 1.00 56.34 101 GLY A N 1
ATOM 816 C CA . GLY A 1 101 ? 17.466 -1.249 -7.794 1.00 56.34 101 GLY A CA 1
ATOM 817 C C . GLY A 1 101 ? 18.617 -1.272 -8.809 1.00 56.34 101 GLY A C 1
ATOM 818 O O . GLY A 1 101 ? 18.516 -1.989 -9.802 1.00 56.34 101 GLY A O 1
ATOM 819 N N . LYS A 1 102 ? 19.694 -0.496 -8.601 1.00 54.53 102 LYS A N 1
ATOM 820 C CA . LYS A 1 102 ? 20.917 -0.544 -9.429 1.00 54.53 102 LYS A CA 1
ATOM 821 C C . LYS A 1 102 ? 21.919 -1.613 -8.975 1.00 54.53 102 LYS A C 1
ATOM 823 O O . LYS A 1 102 ? 22.813 -1.969 -9.735 1.00 54.53 102 LYS A O 1
ATOM 828 N N . SER A 1 103 ? 21.759 -2.148 -7.771 1.00 52.25 103 SER A N 1
ATOM 829 C CA . SER A 1 103 ? 22.554 -3.242 -7.213 1.00 52.25 103 SER A CA 1
ATOM 830 C C . SER A 1 103 ? 21.714 -4.529 -7.169 1.00 52.25 103 SER A C 1
ATOM 832 O O . SER A 1 103 ? 20.496 -4.475 -7.012 1.00 52.25 103 SER A O 1
ATOM 834 N N . LYS A 1 104 ? 22.367 -5.682 -7.394 1.00 47.31 104 LYS A N 1
ATOM 835 C CA . LYS A 1 104 ? 21.805 -7.055 -7.451 1.00 47.31 104 LYS A CA 1
ATOM 836 C C . LYS A 1 104 ? 20.658 -7.312 -6.446 1.00 47.31 104 LYS A C 1
ATOM 838 O O . LYS A 1 104 ? 20.645 -6.687 -5.389 1.00 47.31 104 LYS A O 1
ATOM 843 N N . PRO A 1 105 ? 19.709 -8.229 -6.744 1.00 43.66 105 PRO A N 1
ATOM 8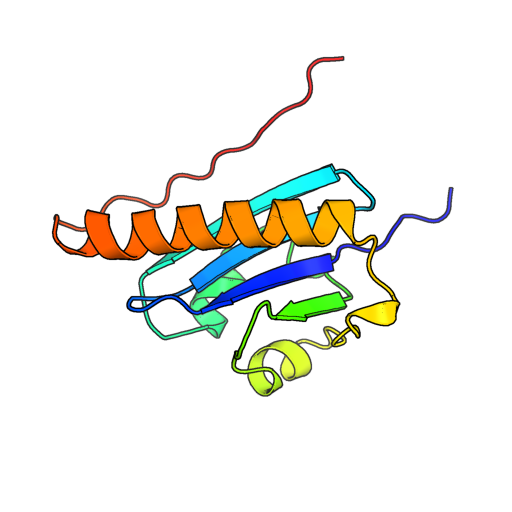44 C CA . PRO A 1 105 ? 18.438 -8.341 -6.026 1.00 43.66 105 PRO A CA 1
ATOM 845 C C . PRO A 1 105 ? 18.660 -8.530 -4.525 1.00 43.66 105 PRO A C 1
ATOM 847 O O . PRO A 1 105 ? 19.160 -9.561 -4.084 1.00 43.66 105 PRO A O 1
ATOM 850 N N . ILE A 1 106 ? 18.293 -7.511 -3.749 1.00 46.94 106 ILE A N 1
ATOM 851 C CA . ILE A 1 106 ? 18.326 -7.568 -2.292 1.00 46.94 106 ILE A CA 1
ATOM 852 C C . ILE A 1 106 ? 17.030 -8.243 -1.855 1.00 46.94 106 ILE A C 1
ATOM 854 O O . ILE A 1 106 ? 15.933 -7.787 -2.187 1.00 46.94 106 ILE A O 1
ATOM 858 N N . SER A 1 107 ? 17.193 -9.360 -1.155 1.00 46.31 107 SER A N 1
ATOM 859 C CA . SER A 1 107 ? 16.171 -10.073 -0.397 1.00 46.31 107 SER A CA 1
ATOM 860 C C . SER A 1 107 ? 15.259 -9.103 0.355 1.00 46.31 107 SER A C 1
ATOM 862 O O . SER A 1 107 ? 15.734 -8.169 0.997 1.00 46.31 107 SER A O 1
ATOM 864 N N . VAL A 1 108 ? 13.949 -9.328 0.264 1.00 49.88 108 VAL A N 1
ATOM 865 C CA . VAL A 1 108 ? 12.911 -8.536 0.936 1.00 49.88 108 VAL A CA 1
ATOM 866 C C . VAL A 1 108 ? 13.205 -8.459 2.440 1.00 49.88 108 VAL A C 1
ATOM 868 O O . VAL A 1 108 ? 13.156 -9.474 3.130 1.00 49.88 108 VAL A O 1
ATOM 871 N N . THR A 1 109 ? 13.492 -7.262 2.953 1.00 44.84 109 THR A N 1
ATOM 872 C CA . THR A 1 109 ? 13.627 -7.021 4.395 1.00 44.84 109 THR A CA 1
ATOM 873 C C . THR A 1 109 ? 12.275 -6.594 4.948 1.00 44.84 109 THR A C 1
ATOM 875 O O . THR A 1 109 ? 11.819 -5.478 4.703 1.00 44.84 109 THR A O 1
ATOM 878 N N . HIS A 1 110 ? 11.631 -7.476 5.708 1.00 45.31 110 HIS A N 1
ATOM 879 C CA . HIS A 1 110 ? 10.485 -7.111 6.535 1.00 45.31 110 HIS A CA 1
ATOM 880 C C . HIS A 1 110 ? 11.001 -6.474 7.828 1.00 45.31 110 HIS A C 1
ATOM 882 O O . HIS A 1 110 ? 11.623 -7.150 8.644 1.00 45.31 110 HIS A O 1
ATOM 888 N N . VAL A 1 111 ? 10.751 -5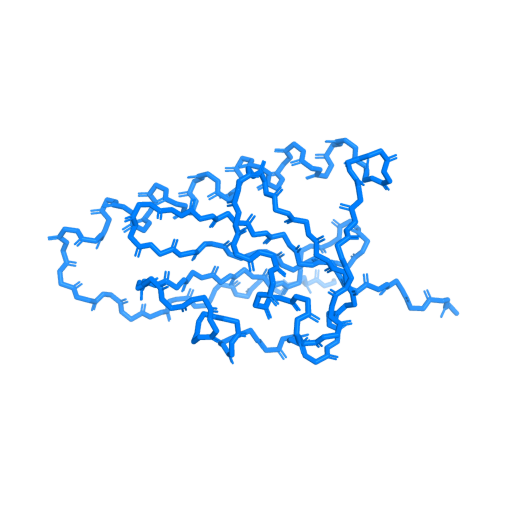.178 8.022 1.00 42.31 111 VAL A N 1
ATOM 889 C CA . VAL A 1 111 ? 11.018 -4.509 9.302 1.00 42.31 111 VAL A CA 1
ATOM 890 C C . VAL A 1 111 ? 9.734 -4.554 10.126 1.00 42.31 111 VAL A C 1
ATOM 892 O O . VAL A 1 111 ? 8.802 -3.791 9.880 1.00 42.31 111 VAL A O 1
ATOM 895 N N . CYS A 1 112 ? 9.667 -5.475 11.087 1.00 47.00 112 CYS A N 1
ATOM 896 C CA . CYS A 1 112 ? 8.605 -5.505 12.089 1.00 47.00 112 CYS A CA 1
ATOM 897 C C . CYS A 1 112 ? 9.025 -4.638 13.282 1.00 47.00 112 CYS A C 1
ATOM 899 O O . CYS A 1 112 ? 10.012 -4.945 13.946 1.00 47.00 112 CYS A O 1
ATOM 901 N N . ILE A 1 113 ? 8.279 -3.571 13.569 1.00 53.62 113 ILE A N 1
ATOM 902 C CA . ILE A 1 113 ? 8.450 -2.801 14.806 1.00 53.62 113 ILE A CA 1
ATOM 903 C C . ILE A 1 113 ? 7.548 -3.443 15.864 1.00 53.62 113 ILE A C 1
ATOM 905 O O . ILE A 1 113 ? 6.341 -3.211 15.885 1.00 53.62 113 ILE A O 1
ATOM 909 N N . SER A 1 114 ? 8.115 -4.275 16.735 1.00 38.94 114 SER A N 1
ATOM 910 C CA . SER A 1 114 ? 7.425 -4.736 17.942 1.00 38.94 114 SER A CA 1
ATOM 911 C C . SER A 1 114 ? 7.486 -3.638 19.006 1.00 38.94 114 SER A C 1
ATOM 913 O O . SER A 1 114 ? 8.575 -3.244 19.420 1.00 38.94 114 SER A O 1
ATOM 915 N N . LYS A 1 115 ? 6.330 -3.140 19.461 1.00 39.00 115 LYS A N 1
ATOM 916 C CA . LYS A 1 115 ? 6.259 -2.330 20.686 1.00 39.00 115 LYS A CA 1
ATOM 917 C C . LYS A 1 115 ? 6.551 -3.237 21.883 1.00 39.00 115 LYS A C 1
ATOM 919 O O . LYS A 1 115 ? 5.789 -4.169 22.126 1.00 39.00 115 LYS A O 1
ATOM 924 N N . SER A 1 116 ? 7.620 -2.952 22.618 1.00 39.88 116 SER A N 1
ATOM 925 C CA . SER A 1 116 ? 7.785 -3.452 23.984 1.00 39.88 116 SER A CA 1
ATOM 926 C C . SER A 1 116 ? 6.916 -2.591 24.904 1.00 39.88 116 SER A C 1
ATOM 928 O O . SER A 1 116 ? 7.022 -1.363 24.853 1.00 39.88 116 SER A O 1
ATOM 930 N N . TYR A 1 117 ? 6.012 -3.234 25.645 1.00 45.00 117 TYR A N 1
ATOM 931 C CA . TYR A 1 117 ? 5.238 -2.623 26.730 1.00 45.00 117 TYR A CA 1
ATOM 932 C C . TYR A 1 117 ? 6.107 -2.430 27.970 1.00 45.00 117 TYR A C 1
ATOM 934 O O . TYR A 1 117 ? 6.992 -3.289 28.188 1.00 45.00 117 TYR A O 1
#